Protein AF-A0A7X9DKE6-F1 (afdb_monomer_lite)

pLDDT: mean 84.88, std 15.15, range [42.12, 97.25]

Structure (mmCIF, N/CA/C/O backbone):
data_AF-A0A7X9DKE6-F1
#
_entry.id   AF-A0A7X9DKE6-F1
#
loop_
_atom_site.group_PDB
_atom_site.id
_atom_site.type_symbol
_atom_site.label_atom_id
_atom_site.label_alt_id
_atom_site.label_comp_id
_atom_site.label_asym_id
_atom_site.label_entity_id
_atom_site.label_seq_id
_atom_site.pdbx_PDB_ins_code
_atom_site.Cartn_x
_atom_site.Cartn_y
_atom_site.Cartn_z
_atom_site.occupancy
_atom_site.B_iso_or_equiv
_atom_site.auth_seq_id
_atom_site.auth_comp_id
_atom_site.auth_asym_id
_atom_site.auth_atom_id
_atom_site.pdbx_PDB_model_num
ATOM 1 N N . MET A 1 1 ? -9.213 -5.209 11.036 1.00 87.69 1 MET A N 1
ATOM 2 C CA . MET A 1 1 ? -8.517 -5.046 9.747 1.00 87.69 1 MET A CA 1
ATOM 3 C C . MET A 1 1 ? -7.906 -3.663 9.752 1.00 87.69 1 MET A C 1
ATOM 5 O O . MET A 1 1 ? -8.645 -2.712 10.001 1.00 87.69 1 MET A O 1
ATOM 9 N N . LYS A 1 2 ? -6.585 -3.565 9.587 1.00 91.06 2 LYS A N 1
ATOM 10 C CA . LYS A 1 2 ? -5.898 -2.272 9.534 1.00 91.06 2 LYS A CA 1
ATOM 11 C C . LYS A 1 2 ? -6.289 -1.529 8.260 1.00 91.06 2 LYS A C 1
ATOM 13 O O . LYS A 1 2 ? -6.579 -2.152 7.234 1.00 91.06 2 LYS A O 1
ATOM 18 N N . LYS A 1 3 ? -6.307 -0.200 8.339 1.00 95.31 3 LYS A N 1
ATOM 19 C CA . LYS A 1 3 ? -6.415 0.618 7.134 1.00 95.31 3 LYS A CA 1
ATOM 20 C C . LYS A 1 3 ? -5.074 0.623 6.420 1.00 95.31 3 LYS A C 1
ATOM 22 O O . LYS A 1 3 ? -4.050 0.701 7.096 1.00 95.31 3 LYS A O 1
ATOM 27 N N . TYR A 1 4 ? -5.085 0.552 5.098 1.00 95.38 4 TYR A N 1
ATOM 28 C CA . TYR A 1 4 ? -3.871 0.651 4.304 1.00 95.38 4 TYR A CA 1
ATOM 29 C C . TYR A 1 4 ? -4.106 1.415 3.011 1.00 95.38 4 TYR A C 1
ATOM 31 O O . TYR A 1 4 ? -5.218 1.449 2.485 1.00 95.38 4 TYR A O 1
AT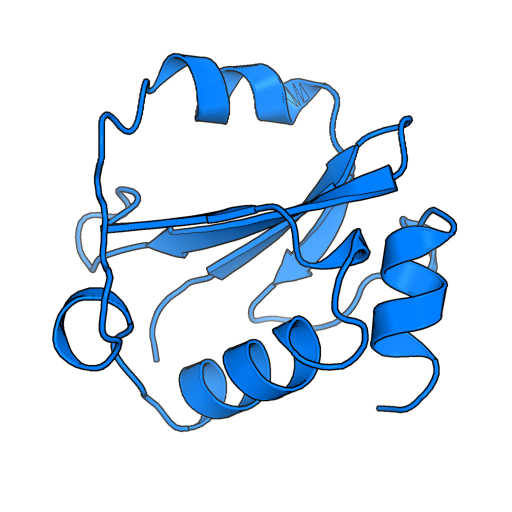OM 39 N N . GLU A 1 5 ? -3.024 1.975 2.497 1.00 95.69 5 GLU A N 1
ATOM 40 C C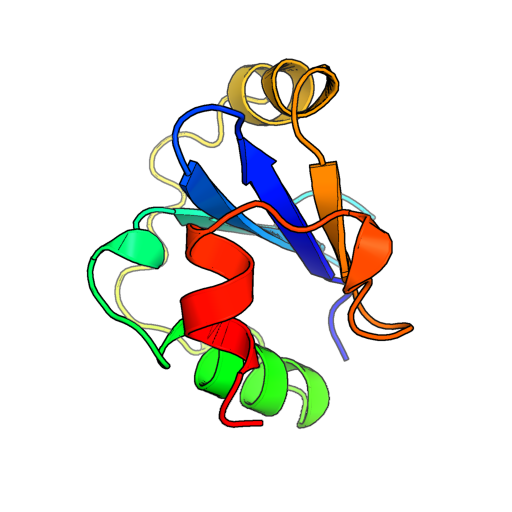A . GLU A 1 5 ? -2.957 2.631 1.202 1.00 95.69 5 GLU A CA 1
ATOM 41 C C . GLU A 1 5 ? -1.670 2.189 0.501 1.00 95.69 5 GLU A C 1
ATOM 43 O O . GLU A 1 5 ? -0.625 2.024 1.134 1.00 95.69 5 GLU A O 1
ATOM 48 N N . VAL A 1 6 ? -1.759 1.968 -0.807 1.00 95.56 6 VAL A N 1
ATOM 49 C CA . VAL A 1 6 ? -0.628 1.643 -1.673 1.00 95.56 6 VAL A CA 1
ATOM 50 C C . VAL A 1 6 ? -0.465 2.743 -2.699 1.00 95.56 6 VAL A C 1
ATOM 52 O O . VAL A 1 6 ? -1.390 3.038 -3.462 1.00 95.56 6 VAL A O 1
ATOM 55 N N . TYR A 1 7 ? 0.741 3.285 -2.760 1.00 94.81 7 TYR A N 1
ATOM 56 C CA . TYR A 1 7 ? 1.112 4.358 -3.661 1.00 94.81 7 TYR A CA 1
ATOM 57 C C . TYR A 1 7 ? 2.152 3.891 -4.674 1.00 94.81 7 TYR A C 1
ATOM 59 O O . TYR A 1 7 ? 3.056 3.124 -4.340 1.00 94.81 7 TYR A O 1
ATOM 67 N N . GLU A 1 8 ? 2.048 4.396 -5.901 1.00 94.31 8 GLU A N 1
ATOM 68 C CA . GLU A 1 8 ? 3.070 4.242 -6.936 1.00 94.31 8 GLU A CA 1
ATOM 69 C C . GLU A 1 8 ? 3.574 5.609 -7.410 1.00 94.31 8 GLU A C 1
ATOM 71 O O . GLU A 1 8 ? 2.785 6.487 -7.776 1.00 94.31 8 GLU A O 1
ATOM 76 N N . SER A 1 9 ? 4.895 5.791 -7.427 1.00 90.75 9 SER A N 1
ATOM 77 C CA . SER A 1 9 ? 5.518 6.998 -7.977 1.00 90.75 9 SER A CA 1
ATOM 78 C C . SER A 1 9 ? 5.676 6.913 -9.495 1.00 90.75 9 SER A C 1
ATOM 80 O O . SER A 1 9 ? 5.659 5.841 -10.098 1.00 90.75 9 SER A O 1
ATOM 82 N N . ASN A 1 10 ? 5.929 8.051 -10.145 1.00 87.75 10 ASN A N 1
ATOM 83 C CA . ASN A 1 10 ? 6.236 8.089 -11.581 1.00 87.75 10 ASN A CA 1
ATOM 84 C C . ASN A 1 10 ? 7.515 7.312 -11.974 1.00 87.75 10 ASN A C 1
ATOM 86 O O . ASN A 1 10 ? 7.703 7.008 -13.154 1.00 87.75 10 ASN A O 1
ATOM 90 N N . ALA A 1 11 ? 8.382 7.000 -11.007 1.00 87.44 11 ALA A N 1
ATOM 91 C CA . ALA A 1 11 ? 9.585 6.195 -11.183 1.00 87.44 11 ALA A CA 1
ATOM 92 C C . ALA A 1 11 ? 9.333 4.688 -10.976 1.00 87.44 11 ALA A C 1
ATOM 94 O O . ALA A 1 11 ? 10.257 3.898 -11.163 1.00 87.44 11 ALA A O 1
ATOM 95 N N . GLY A 1 12 ? 8.103 4.291 -10.624 1.00 88.94 12 GLY A N 1
ATOM 96 C CA . GLY A 1 12 ? 7.717 2.900 -10.376 1.00 88.94 12 GLY A CA 1
ATOM 97 C C . GLY A 1 12 ? 8.041 2.400 -8.968 1.00 88.94 12 GLY A C 1
ATOM 98 O O . GLY A 1 12 ? 8.071 1.193 -8.756 1.00 88.94 12 GLY A O 1
ATOM 99 N N . GLN A 1 13 ? 8.304 3.296 -8.012 1.00 90.56 13 GLN A N 1
ATOM 100 C CA . GLN A 1 1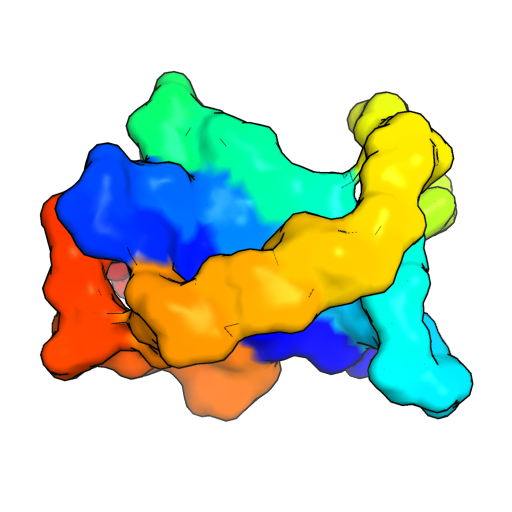3 ? 8.456 2.906 -6.609 1.00 90.56 13 GLN A CA 1
ATOM 101 C C . GLN A 1 13 ? 7.087 2.561 -6.033 1.00 90.56 13 GLN A C 1
ATOM 103 O O . GLN A 1 13 ? 6.157 3.358 -6.175 1.00 90.56 13 GLN A O 1
ATOM 108 N N . LEU A 1 14 ? 6.986 1.418 -5.356 1.00 92.69 14 LEU A N 1
ATOM 109 C CA . LEU A 1 14 ? 5.778 0.996 -4.654 1.00 92.69 14 LEU A CA 1
ATOM 110 C C . LEU A 1 14 ? 5.945 1.196 -3.149 1.00 92.69 14 LEU A C 1
ATOM 112 O O . LEU A 1 14 ? 6.937 0.749 -2.568 1.00 92.69 14 LEU A O 1
ATOM 116 N N . ILE A 1 15 ? 4.965 1.848 -2.524 1.00 91.88 15 ILE A N 1
ATOM 117 C CA . ILE A 1 15 ? 4.947 2.129 -1.085 1.00 91.88 15 ILE A CA 1
ATOM 118 C C . ILE A 1 15 ? 3.635 1.625 -0.487 1.00 91.88 15 ILE A C 1
ATOM 120 O O . ILE A 1 15 ? 2.562 2.002 -0.950 1.00 91.88 15 ILE A O 1
ATOM 124 N N . LEU A 1 16 ? 3.723 0.802 0.557 1.00 92.75 16 LEU A N 1
ATOM 125 C CA . LEU A 1 16 ? 2.607 0.419 1.419 1.00 92.75 16 LEU A CA 1
ATOM 126 C C . LEU A 1 16 ? 2.637 1.273 2.683 1.00 92.75 16 LEU A C 1
ATOM 128 O O . LEU A 1 16 ? 3.647 1.296 3.383 1.00 92.75 16 LEU A O 1
ATOM 132 N N . VAL A 1 17 ? 1.513 1.901 3.012 1.00 91.62 17 VAL A N 1
ATOM 133 C CA . VAL A 1 17 ? 1.290 2.598 4.281 1.00 91.62 17 VAL A CA 1
ATOM 134 C C . VAL A 1 17 ? 0.167 1.894 5.030 1.00 91.62 17 VAL A C 1
ATOM 136 O O . VAL A 1 17 ? -0.909 1.677 4.478 1.00 91.62 17 VAL A O 1
ATOM 139 N N . VAL A 1 18 ? 0.397 1.551 6.296 1.00 92.31 18 VAL A N 1
ATOM 140 C CA . VAL A 1 18 ? -0.600 0.930 7.177 1.00 92.31 18 VAL A CA 1
ATOM 141 C C . VAL A 1 18 ? -0.828 1.824 8.387 1.00 92.31 18 VAL A C 1
ATOM 143 O O . VAL A 1 18 ? 0.113 2.280 9.041 1.00 92.31 18 VAL A O 1
ATOM 146 N N . TYR A 1 19 ? -2.099 2.069 8.689 1.00 90.94 19 TYR A N 1
ATOM 147 C CA . TYR A 1 19 ? -2.525 3.029 9.697 1.00 90.94 19 TYR A CA 1
ATOM 148 C C . TYR A 1 19 ? -3.053 2.338 10.951 1.00 90.94 19 TYR A C 1
ATOM 150 O O . TYR A 1 19 ? -3.828 1.376 10.882 1.00 90.94 19 TYR A O 1
ATOM 158 N N . GLY A 1 20 ? -2.691 2.910 12.095 1.00 89.38 20 GLY A N 1
ATOM 159 C CA . GLY A 1 20 ? -3.243 2.572 13.397 1.00 89.38 20 GLY A CA 1
ATOM 160 C C . GLY A 1 20 ? -4.644 3.117 13.639 1.00 89.38 20 GLY A C 1
ATOM 161 O O . GLY A 1 20 ? -5.181 3.928 12.879 1.00 89.38 20 GLY A O 1
ATOM 162 N N . ASP A 1 21 ? -5.219 2.744 14.782 1.00 89.38 21 ASP A N 1
ATOM 163 C CA . ASP A 1 21 ? -6.567 3.167 15.198 1.00 89.38 21 ASP A CA 1
ATOM 164 C C . ASP A 1 21 ? -6.686 4.687 15.401 1.00 89.38 21 ASP A C 1
ATOM 166 O O . ASP A 1 21 ? -7.772 5.264 15.316 1.00 89.38 21 ASP A O 1
ATOM 170 N N . ASN A 1 22 ? -5.562 5.354 15.663 1.00 87.75 22 ASN A N 1
ATOM 171 C CA . ASN A 1 22 ? -5.475 6.808 15.800 1.00 87.75 22 ASN A CA 1
ATOM 172 C C . ASN A 1 22 ? -5.411 7.543 14.443 1.00 87.75 22 ASN A C 1
ATOM 174 O O . ASN A 1 22 ? -5.316 8.772 14.433 1.00 87.75 22 ASN A O 1
ATOM 178 N N . GLY A 1 23 ? -5.450 6.810 13.323 1.00 86.06 23 GLY A N 1
ATOM 179 C CA . GLY A 1 23 ? -5.356 7.341 11.964 1.00 86.06 23 GLY A CA 1
ATOM 180 C C . GLY A 1 23 ? -3.947 7.757 11.538 1.00 86.06 23 GLY A C 1
ATOM 181 O O . GLY A 1 23 ? -3.809 8.403 10.504 1.00 86.06 23 GLY A O 1
ATOM 182 N N . LYS A 1 24 ? -2.910 7.434 12.317 1.00 86.12 24 LYS A N 1
ATOM 183 C CA . LYS A 1 24 ? -1.509 7.702 11.974 1.00 86.12 24 LYS A CA 1
ATOM 184 C C . LYS A 1 24 ? -0.857 6.465 11.355 1.00 86.12 24 LYS A C 1
ATOM 186 O O . LYS A 1 24 ? -1.236 5.356 11.734 1.00 86.12 24 LYS A O 1
ATOM 191 N N . PRO A 1 25 ? 0.132 6.638 10.462 1.00 86.44 25 PRO A N 1
ATOM 192 C CA . PRO A 1 25 ? 0.958 5.528 10.003 1.00 86.44 25 PRO A CA 1
ATOM 193 C C . PRO A 1 25 ? 1.624 4.811 11.186 1.00 86.44 25 PRO A C 1
ATOM 195 O O . PRO A 1 25 ? 2.211 5.459 12.054 1.00 86.44 25 PRO A O 1
ATOM 198 N N . GLU A 1 26 ? 1.512 3.486 11.221 1.00 87.38 26 GLU A N 1
ATOM 199 C CA . GLU A 1 26 ? 2.216 2.595 12.160 1.00 87.38 26 GLU A CA 1
ATOM 200 C C . GLU A 1 26 ? 3.249 1.719 11.440 1.00 87.38 26 GLU A C 1
ATOM 202 O O . GLU A 1 26 ? 4.187 1.237 12.069 1.00 87.38 26 GLU A O 1
ATOM 207 N N . TYR A 1 27 ? 3.105 1.549 10.122 1.00 87.38 27 TYR A N 1
ATOM 208 C CA . TYR A 1 27 ? 4.033 0.807 9.277 1.00 87.38 27 TYR A CA 1
ATOM 209 C C . TYR A 1 27 ? 4.080 1.428 7.879 1.00 87.38 27 TYR A C 1
ATOM 211 O O . TYR A 1 27 ? 3.040 1.762 7.308 1.00 87.38 27 TYR A O 1
ATOM 219 N N . ILE A 1 28 ? 5.289 1.584 7.342 1.00 86.62 28 ILE A N 1
ATOM 220 C CA . ILE A 1 28 ? 5.538 2.002 5.962 1.00 86.62 28 ILE A CA 1
ATOM 221 C C . ILE A 1 28 ? 6.602 1.073 5.392 1.00 86.62 28 ILE A C 1
ATOM 223 O O . ILE A 1 28 ? 7.625 0.836 6.034 1.00 86.62 28 ILE A O 1
ATOM 227 N N . HIS A 1 29 ? 6.375 0.560 4.190 1.00 87.06 29 HIS A N 1
ATOM 228 C CA . HIS A 1 29 ? 7.368 -0.234 3.480 1.00 87.06 29 HIS A CA 1
ATOM 229 C C . HIS A 1 29 ? 7.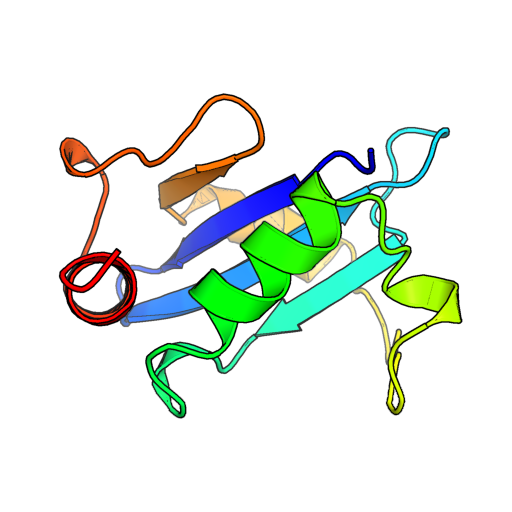431 0.160 2.015 1.00 87.06 29 HIS A C 1
ATOM 231 O O . HIS A 1 29 ? 6.412 0.456 1.397 1.00 87.06 29 HIS A O 1
ATOM 237 N N . SER A 1 30 ? 8.640 0.148 1.464 1.00 87.62 30 SER A N 1
ATOM 238 C CA . SER A 1 30 ? 8.901 0.402 0.052 1.00 87.62 30 SER A CA 1
ATOM 239 C C . SER A 1 30 ? 9.891 -0.619 -0.498 1.00 87.62 30 SER A C 1
ATOM 241 O O . SER A 1 30 ? 10.520 -1.352 0.268 1.00 87.62 30 SER A O 1
ATOM 243 N N . GLY A 1 31 ? 10.047 -0.662 -1.821 1.00 87.06 31 GLY A N 1
ATOM 244 C CA . GLY A 1 31 ? 10.939 -1.612 -2.488 1.00 87.06 31 GLY A CA 1
ATOM 245 C C . GLY A 1 31 ? 10.236 -2.876 -2.982 1.00 87.06 31 GLY A C 1
ATOM 246 O O . GLY A 1 31 ? 10.905 -3.807 -3.437 1.00 87.06 31 GLY A O 1
ATOM 247 N N . TYR A 1 32 ? 8.901 -2.909 -2.938 1.00 91.75 32 TYR A N 1
ATOM 248 C CA . TYR A 1 32 ? 8.103 -4.000 -3.499 1.00 91.75 32 TYR A CA 1
ATOM 249 C C . TYR A 1 32 ? 8.347 -4.192 -5.001 1.00 91.75 32 TYR A C 1
ATOM 251 O O . TYR A 1 32 ? 8.283 -5.315 -5.494 1.00 91.75 32 TYR A O 1
ATOM 259 N N . GLU A 1 33 ? 8.730 -3.138 -5.728 1.00 90.94 33 GLU A N 1
ATOM 260 C CA . GLU A 1 33 ? 9.069 -3.210 -7.152 1.00 90.94 33 GLU A CA 1
ATOM 261 C C . GLU A 1 33 ? 10.250 -4.151 -7.463 1.00 90.94 33 GLU A C 1
ATOM 263 O O . GLU A 1 33 ? 10.402 -4.610 -8.597 1.00 90.94 33 GLU A O 1
ATOM 268 N N . TYR A 1 34 ? 11.078 -4.478 -6.464 1.00 91.00 34 TYR A N 1
ATOM 269 C CA . TYR A 1 34 ? 12.190 -5.421 -6.601 1.00 91.00 34 TYR A CA 1
ATOM 270 C C . TYR A 1 34 ? 11.813 -6.868 -6.255 1.00 91.00 34 TYR A C 1
ATOM 272 O O . TYR A 1 34 ? 12.603 -7.777 -6.529 1.00 91.00 34 TYR A O 1
ATOM 280 N N . MET A 1 35 ? 10.632 -7.100 -5.674 1.00 91.44 35 MET A N 1
ATOM 281 C CA . MET A 1 35 ? 10.133 -8.428 -5.306 1.00 91.44 35 MET A CA 1
ATOM 282 C C . MET A 1 35 ? 8.645 -8.597 -5.669 1.00 91.44 35 MET A C 1
ATOM 284 O O . MET A 1 35 ? 7.796 -8.647 -4.776 1.00 91.44 35 MET A O 1
ATOM 288 N N . PRO A 1 36 ? 8.321 -8.731 -6.973 1.00 92.56 36 PRO A N 1
ATOM 289 C CA . PRO A 1 36 ? 6.942 -8.880 -7.426 1.00 92.56 36 PRO A CA 1
ATOM 290 C C . PRO A 1 36 ? 6.192 -10.026 -6.736 1.00 92.56 36 PRO A C 1
ATOM 292 O O . PRO A 1 36 ? 6.722 -11.131 -6.576 1.00 92.56 36 PRO A O 1
ATOM 295 N N . GLY A 1 37 ? 4.947 -9.761 -6.356 1.00 93.75 37 GLY A N 1
ATOM 296 C CA . GLY A 1 37 ? 4.033 -10.667 -5.668 1.00 93.75 37 GLY A CA 1
ATOM 297 C C . GLY A 1 37 ? 4.099 -10.586 -4.141 1.00 93.75 37 GLY A C 1
ATOM 298 O O . GLY A 1 37 ? 3.214 -11.135 -3.480 1.00 93.75 37 GLY A O 1
ATOM 299 N N . GLN A 1 38 ? 5.119 -9.939 -3.562 1.00 93.81 38 GLN A N 1
ATOM 300 C CA . GLN A 1 38 ? 5.208 -9.759 -2.110 1.00 93.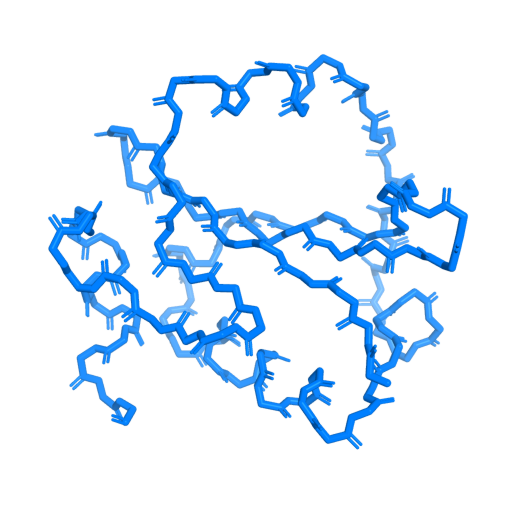81 38 GLN A CA 1
ATOM 301 C C . GLN A 1 38 ? 4.123 -8.798 -1.606 1.00 93.81 38 GLN A C 1
ATOM 303 O O . GLN A 1 38 ? 3.451 -9.115 -0.628 1.00 93.81 38 GLN A O 1
ATOM 308 N N . LEU A 1 39 ? 3.889 -7.671 -2.291 1.00 94.94 39 LEU A N 1
ATOM 309 C CA . LEU A 1 39 ? 2.878 -6.697 -1.867 1.00 94.94 39 LEU A CA 1
ATOM 310 C C . LEU A 1 39 ? 1.479 -7.320 -1.869 1.00 94.94 39 LEU A C 1
ATOM 312 O O . LEU A 1 39 ? 0.726 -7.167 -0.914 1.00 94.94 39 LEU A O 1
ATOM 316 N N . SER A 1 40 ? 1.136 -8.087 -2.898 1.00 95.56 40 SER A N 1
ATOM 317 C CA . SER A 1 40 ? -0.156 -8.769 -3.000 1.00 95.56 40 SER A CA 1
ATOM 318 C C . SER A 1 40 ? -0.367 -9.796 -1.880 1.00 95.56 40 SER A C 1
ATOM 320 O O . SER A 1 40 ? -1.478 -9.937 -1.363 1.00 95.56 40 SER A O 1
ATOM 322 N N . GLN A 1 41 ? 0.694 -10.496 -1.461 1.00 94.44 41 GLN A N 1
ATOM 323 C CA . GLN A 1 41 ? 0.653 -11.405 -0.309 1.00 94.44 41 GLN A CA 1
ATOM 324 C C . GLN A 1 41 ? 0.446 -10.640 1.002 1.00 94.44 41 GLN A C 1
ATOM 326 O O . GLN A 1 41 ? -0.412 -11.016 1.803 1.00 94.44 41 GLN A O 1
ATOM 331 N N . ASP A 1 42 ? 1.170 -9.542 1.180 1.00 94.56 42 ASP A N 1
ATOM 332 C CA . ASP A 1 42 ? 1.084 -8.654 2.337 1.00 94.56 42 ASP A CA 1
ATOM 333 C C . ASP A 1 42 ? -0.322 -8.044 2.479 1.00 94.56 42 ASP A C 1
ATOM 335 O O . ASP A 1 42 ? -0.922 -8.093 3.557 1.00 94.56 42 ASP A O 1
ATOM 339 N N . LEU A 1 43 ? -0.917 -7.560 1.381 1.00 95.38 43 LEU A N 1
ATOM 340 C CA . LEU A 1 43 ? -2.291 -7.045 1.365 1.00 95.38 43 LEU A CA 1
ATOM 341 C C . LEU A 1 43 ? -3.317 -8.118 1.743 1.00 95.38 43 LEU A C 1
ATOM 343 O O . LEU A 1 43 ? -4.276 -7.836 2.465 1.00 95.38 43 LEU A O 1
ATOM 347 N N . LYS A 1 44 ? -3.118 -9.362 1.302 1.00 94.38 44 LYS A N 1
ATOM 348 C CA . LYS A 1 44 ? -3.989 -10.475 1.690 1.00 94.38 44 LYS A CA 1
ATOM 349 C C . LYS A 1 44 ? -3.906 -10.758 3.192 1.00 94.38 44 LYS A C 1
ATOM 351 O O . LYS A 1 44 ? -4.941 -10.928 3.832 1.00 94.38 44 LYS A O 1
ATOM 356 N N . LEU A 1 45 ? -2.705 -10.760 3.771 1.00 94.50 45 LEU A N 1
ATOM 357 C CA . LEU A 1 45 ? -2.519 -10.929 5.217 1.00 94.50 45 LEU A CA 1
ATOM 358 C C . L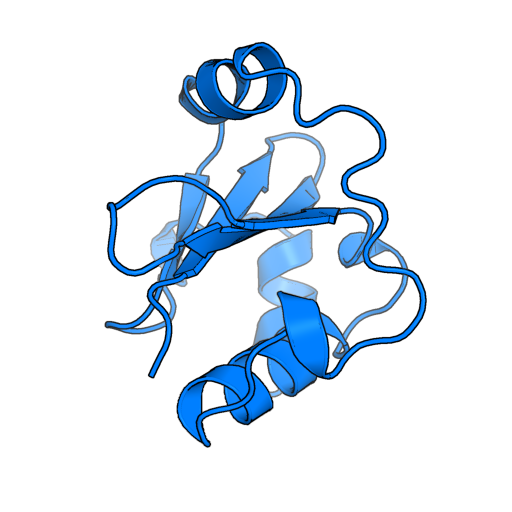EU A 1 45 ? -3.185 -9.793 6.006 1.00 94.50 45 LEU A C 1
ATOM 360 O O . LEU A 1 45 ? -3.855 -10.045 7.009 1.00 94.50 45 LEU A O 1
ATOM 364 N N . LEU A 1 46 ? -3.079 -8.551 5.525 1.00 94.69 46 LEU A N 1
ATOM 365 C CA . LEU A 1 46 ? -3.782 -7.403 6.103 1.00 94.69 46 LEU A CA 1
ATOM 366 C C . LEU A 1 46 ? -5.303 -7.590 6.089 1.00 94.69 46 LEU A C 1
ATOM 368 O O . LEU A 1 46 ? -5.964 -7.335 7.101 1.00 94.69 46 LEU A O 1
ATOM 372 N N . GLN A 1 47 ? -5.862 -8.076 4.977 1.00 92.44 47 GLN A N 1
ATOM 373 C CA . GLN A 1 47 ? -7.289 -8.396 4.858 1.00 92.44 47 GLN A CA 1
ATOM 374 C C . GLN A 1 47 ? -7.719 -9.528 5.805 1.00 92.44 47 GLN A C 1
ATOM 376 O O . GLN A 1 47 ? -8.831 -9.504 6.336 1.00 92.44 47 GLN A O 1
ATOM 381 N N . GLU A 1 48 ? -6.830 -10.485 6.075 1.00 94.00 48 GLU A N 1
ATOM 382 C CA . GLU A 1 48 ? -7.026 -11.568 7.049 1.00 94.00 48 GLU A CA 1
ATOM 383 C C . GLU A 1 48 ? -6.851 -11.111 8.512 1.00 94.00 48 GLU A C 1
ATOM 385 O O . GLU A 1 48 ? -7.223 -11.837 9.436 1.00 94.00 48 GLU A O 1
ATOM 390 N N . GLY A 1 49 ? -6.388 -9.877 8.733 1.00 93.44 49 GLY A N 1
ATOM 391 C CA . GLY A 1 49 ? -6.317 -9.238 10.044 1.00 93.44 49 GLY A CA 1
ATOM 392 C C . GLY A 1 49 ? -4.928 -9.188 10.672 1.00 93.44 49 GLY A C 1
ATOM 393 O O . GLY A 1 49 ? -4.861 -8.914 11.869 1.00 93.44 49 GLY A O 1
ATOM 394 N N . ALA A 1 50 ? -3.865 -9.423 9.899 1.00 92.25 50 ALA A N 1
ATOM 395 C CA . ALA A 1 50 ? -2.494 -9.212 10.354 1.00 92.25 50 ALA A CA 1
ATOM 396 C C . ALA A 1 50 ? -2.272 -7.759 10.806 1.00 92.25 50 ALA A C 1
ATOM 398 O O . ALA A 1 50 ? -2.849 -6.817 10.247 1.00 92.25 50 ALA A O 1
ATOM 399 N N . ASP A 1 51 ? -1.420 -7.592 11.811 1.00 90.94 51 ASP A N 1
ATOM 400 C CA . ASP A 1 51 ? -0.912 -6.307 12.267 1.00 90.94 51 ASP A CA 1
ATOM 401 C C . ASP A 1 51 ? 0.592 -6.267 11.985 1.00 90.94 51 ASP A C 1
ATOM 403 O O . ASP A 1 51 ? 1.366 -6.778 12.795 1.00 90.94 51 ASP A O 1
ATOM 407 N N . PRO A 1 52 ? 1.028 -5.686 10.847 1.00 88.44 52 PRO A N 1
ATOM 408 C CA . PRO A 1 52 ? 2.433 -5.667 10.473 1.00 88.44 52 PRO A CA 1
ATOM 409 C C . PRO A 1 52 ? 3.318 -5.185 11.605 1.00 88.44 52 PRO A C 1
ATOM 411 O O . PRO A 1 52 ? 4.313 -5.847 11.851 1.00 88.44 52 PRO A O 1
ATOM 414 N N . ALA A 1 53 ? 2.900 -4.146 12.348 1.00 82.31 53 ALA A N 1
ATOM 415 C CA . ALA A 1 53 ? 3.645 -3.530 13.448 1.00 82.31 53 ALA A CA 1
ATOM 416 C C . ALA A 1 53 ? 3.982 -4.496 14.605 1.00 82.31 53 ALA A C 1
ATOM 418 O O . ALA A 1 53 ? 4.970 -4.282 15.311 1.00 82.31 53 ALA A O 1
ATOM 419 N N . GLU A 1 54 ? 3.221 -5.580 14.762 1.00 84.19 54 GLU A N 1
ATOM 420 C CA . GLU A 1 54 ? 3.454 -6.628 15.763 1.00 84.19 54 GLU A CA 1
ATOM 421 C C . GLU A 1 54 ? 3.957 -7.942 15.134 1.00 84.19 54 GLU A C 1
ATOM 423 O O . GLU A 1 54 ? 4.756 -8.654 15.744 1.00 84.19 54 GLU A O 1
ATOM 428 N N . ASP A 1 55 ? 3.507 -8.264 13.917 1.00 83.50 55 ASP A N 1
ATOM 429 C CA . ASP A 1 55 ? 3.640 -9.595 13.320 1.00 83.50 55 ASP A CA 1
ATOM 430 C C . ASP A 1 55 ? 4.865 -9.756 12.400 1.00 83.50 55 ASP A C 1
ATOM 432 O O . ASP A 1 55 ? 5.300 -10.888 12.164 1.00 83.50 55 ASP A O 1
ATOM 436 N N . TRP A 1 56 ? 5.404 -8.675 11.821 1.00 85.56 56 TRP A N 1
ATOM 437 C CA . TRP A 1 56 ? 6.426 -8.755 10.764 1.00 85.56 56 TRP A CA 1
ATOM 438 C C . TRP A 1 56 ? 7.835 -8.404 11.274 1.00 85.56 56 TRP A C 1
ATOM 440 O O . TRP A 1 56 ? 8.079 -7.359 11.878 1.00 85.56 56 TRP A O 1
ATOM 450 N N . GLU A 1 57 ? 8.807 -9.292 11.031 1.00 69.50 57 GLU A N 1
ATOM 451 C CA . GLU A 1 57 ? 10.206 -9.058 11.417 1.00 69.50 57 GLU A CA 1
ATOM 452 C C . GLU A 1 57 ? 10.854 -7.975 10.532 1.00 69.50 57 GLU A C 1
ATOM 454 O O . GLU A 1 57 ? 10.718 -7.997 9.311 1.00 69.50 57 GLU A O 1
ATOM 459 N N . ASN A 1 58 ? 11.620 -7.061 11.145 1.00 60.03 58 ASN A N 1
ATOM 460 C CA . ASN A 1 58 ? 12.117 -5.803 10.556 1.00 60.03 58 ASN A CA 1
ATOM 461 C C . ASN A 1 58 ? 11.049 -4.721 10.336 1.00 60.03 58 ASN A C 1
ATOM 463 O O . ASN A 1 58 ? 11.142 -3.969 9.366 1.00 60.03 58 ASN A O 1
ATOM 467 N N . ASN A 1 59 ? 10.109 -4.566 11.276 1.00 55.00 59 ASN A N 1
ATOM 468 C CA . ASN A 1 59 ? 9.361 -3.316 11.466 1.00 55.00 59 ASN A CA 1
ATOM 469 C C . ASN A 1 59 ? 10.295 -2.166 11.843 1.00 55.00 59 ASN A C 1
ATOM 471 O O . ASN A 1 59 ? 10.258 -1.625 12.950 1.00 55.00 59 ASN A O 1
ATOM 475 N N . MET A 1 60 ? 11.182 -1.800 10.930 1.00 51.91 60 MET A N 1
ATOM 476 C CA . MET A 1 60 ? 11.871 -0.542 11.010 1.00 51.91 60 MET A CA 1
ATOM 477 C C . MET A 1 60 ? 10.854 0.515 10.606 1.00 51.91 60 MET A C 1
ATOM 479 O O . MET A 1 60 ? 10.760 0.926 9.457 1.00 51.91 60 MET A O 1
ATOM 483 N N . VAL A 1 61 ? 10.153 1.014 11.624 1.00 51.50 61 VAL A N 1
ATOM 484 C CA . VAL A 1 61 ? 9.993 2.459 11.792 1.00 51.50 61 VAL A CA 1
ATOM 485 C C . VAL A 1 61 ? 11.406 3.045 12.004 1.00 51.50 61 VAL A C 1
ATOM 487 O O . VAL A 1 61 ? 11.700 3.609 13.056 1.00 51.50 61 VAL A O 1
ATOM 490 N N . ASP A 1 62 ? 12.326 2.848 11.054 1.00 42.12 62 ASP A N 1
ATOM 491 C CA . ASP A 1 62 ? 13.520 3.679 10.973 1.00 42.12 62 ASP A CA 1
ATOM 492 C C . ASP A 1 62 ? 13.015 4.956 10.329 1.00 42.12 62 ASP A C 1
ATOM 494 O O . ASP A 1 62 ? 12.817 5.017 9.124 1.00 42.12 62 ASP A O 1
ATOM 498 N N . GLU A 1 63 ? 12.694 5.916 11.196 1.00 42.94 63 GLU A N 1
ATOM 499 C CA . GLU A 1 63 ? 12.359 7.284 10.825 1.00 42.94 63 GLU A CA 1
ATOM 500 C C . GLU A 1 63 ? 11.266 7.353 9.751 1.00 42.94 63 GLU A C 1
ATOM 502 O O . GLU A 1 63 ? 11.532 7.689 8.606 1.00 42.94 63 GLU A O 1
ATOM 507 N N . VAL A 1 64 ? 10.003 7.105 10.130 1.00 49.06 64 VAL A N 1
ATOM 508 C CA . VAL A 1 64 ? 8.891 7.694 9.367 1.00 49.06 64 VAL A CA 1
ATOM 509 C C . VAL A 1 64 ? 9.092 9.202 9.438 1.00 49.06 64 VAL A C 1
ATOM 511 O O . VAL A 1 64 ? 8.692 9.849 10.414 1.00 49.06 64 VAL A O 1
ATOM 514 N N . ASN A 1 65 ? 9.767 9.767 8.444 1.00 50.84 65 ASN A N 1
ATOM 515 C CA . ASN A 1 65 ? 9.730 11.190 8.240 1.00 50.84 65 ASN A CA 1
ATOM 516 C C . ASN A 1 65 ? 8.324 11.455 7.731 1.00 50.84 65 ASN A C 1
ATOM 518 O O . ASN A 1 65 ? 7.888 10.906 6.728 1.00 50.84 65 ASN A O 1
ATOM 522 N N . VAL A 1 66 ? 7.569 12.270 8.459 1.00 49.94 66 VAL A N 1
ATOM 523 C CA . VAL A 1 66 ? 6.252 12.720 7.989 1.00 49.94 66 VAL A CA 1
ATOM 524 C C . VAL A 1 66 ? 6.384 13.386 6.609 1.00 49.94 66 VAL A C 1
ATOM 526 O O . VAL A 1 66 ? 5.446 13.333 5.826 1.00 49.94 66 VAL A O 1
ATOM 529 N N . GLU A 1 67 ? 7.576 13.903 6.289 1.00 51.88 67 GLU A N 1
ATOM 530 C CA . GLU A 1 67 ? 7.970 14.368 4.956 1.00 51.88 67 GLU A CA 1
ATOM 531 C C . GLU A 1 67 ? 7.851 13.274 3.871 1.00 51.88 67 GLU A C 1
ATOM 533 O O . GLU A 1 67 ? 7.355 13.580 2.797 1.00 51.88 67 GLU A O 1
ATOM 538 N N . ASP A 1 68 ? 8.152 11.996 4.149 1.00 54.38 68 ASP A N 1
ATOM 539 C CA . ASP A 1 68 ? 7.977 10.896 3.177 1.00 54.38 68 ASP A CA 1
ATOM 540 C C . ASP A 1 68 ? 6.491 10.619 2.869 1.00 54.38 68 ASP A C 1
ATOM 542 O O . ASP A 1 68 ? 6.152 10.067 1.824 1.00 54.38 68 ASP A O 1
ATOM 546 N N . VAL A 1 69 ? 5.590 10.993 3.789 1.00 58.12 69 VAL A N 1
ATOM 547 C CA . VAL A 1 69 ? 4.132 10.922 3.597 1.00 58.12 69 VAL A CA 1
ATOM 548 C C . VAL A 1 69 ? 3.615 12.172 2.874 1.00 58.12 69 VAL A C 1
ATOM 550 O O . VAL A 1 69 ? 2.683 12.067 2.082 1.00 58.12 69 VAL A O 1
ATOM 553 N N . GLU A 1 70 ? 4.207 13.347 3.115 1.00 56.88 70 GLU A N 1
ATOM 554 C CA . GLU A 1 70 ? 3.922 14.572 2.347 1.00 56.88 70 GLU A CA 1
ATOM 555 C C . GLU A 1 70 ? 4.409 14.447 0.888 1.00 56.88 70 GLU A C 1
ATOM 557 O O . GLU A 1 70 ? 3.723 14.905 -0.025 1.00 56.88 70 GLU A O 1
ATOM 562 N N . ASP A 1 71 ? 5.504 13.722 0.643 1.00 61.41 71 ASP A N 1
ATOM 563 C CA . ASP A 1 71 ? 6.005 13.387 -0.699 1.00 61.41 71 ASP A CA 1
ATOM 564 C C . ASP A 1 71 ? 5.076 12.428 -1.483 1.00 61.41 71 ASP A C 1
ATOM 566 O O . ASP A 1 71 ? 5.230 12.263 -2.697 1.00 61.41 71 ASP A O 1
ATOM 570 N N . LEU A 1 72 ? 4.055 11.839 -0.839 1.00 65.50 72 LEU A N 1
ATOM 571 C CA . LEU A 1 72 ? 3.024 11.049 -1.529 1.00 65.50 72 LEU A CA 1
ATOM 572 C C . LEU A 1 72 ? 2.069 11.912 -2.367 1.00 65.50 72 LEU A C 1
ATOM 574 O O . LEU A 1 72 ? 1.328 11.353 -3.176 1.00 65.50 72 LEU A O 1
ATOM 578 N N . GLU A 1 73 ? 2.062 13.245 -2.218 1.00 69.31 73 GLU A N 1
ATOM 579 C CA . GLU A 1 73 ? 1.199 14.135 -3.018 1.00 69.31 73 GLU A CA 1
ATOM 580 C C . GLU A 1 73 ? 1.426 13.978 -4.536 1.00 69.31 73 GLU A C 1
ATOM 582 O O . GLU A 1 73 ? 0.489 14.161 -5.318 1.00 69.31 73 GLU A O 1
ATOM 587 N N . ASP A 1 74 ? 2.634 13.577 -4.949 1.00 78.69 74 ASP A N 1
ATOM 588 C CA . ASP A 1 74 ? 3.004 13.325 -6.349 1.00 78.69 74 ASP A CA 1
ATOM 589 C C . ASP A 1 74 ? 2.876 11.841 -6.770 1.00 78.69 74 ASP A C 1
ATOM 591 O O . ASP A 1 74 ? 3.239 11.468 -7.894 1.00 78.69 74 ASP A O 1
ATOM 595 N N . MET A 1 75 ? 2.356 10.975 -5.894 1.00 89.75 75 MET A N 1
ATOM 596 C CA . MET A 1 75 ? 2.168 9.545 -6.147 1.00 89.75 75 MET A CA 1
ATOM 597 C C . MET A 1 75 ? 0.701 9.192 -6.421 1.00 89.75 75 MET A C 1
ATOM 599 O O . MET A 1 75 ? -0.238 9.846 -5.973 1.00 89.75 75 MET A O 1
ATOM 603 N N . ASN A 1 76 ? 0.483 8.108 -7.165 1.00 94.25 76 ASN A N 1
ATOM 604 C CA . ASN A 1 76 ? -0.857 7.605 -7.446 1.00 94.25 76 ASN A CA 1
ATOM 605 C C . ASN A 1 76 ? -1.268 6.573 -6.395 1.00 94.25 76 ASN A C 1
ATOM 607 O O . ASN A 1 76 ? -0.571 5.580 -6.212 1.00 94.25 76 ASN A O 1
ATOM 611 N N . LEU A 1 77 ? -2.430 6.759 -5.763 1.00 95.38 77 LEU A N 1
ATOM 612 C CA . LEU A 1 77 ? -3.070 5.719 -4.953 1.00 95.38 77 LEU A CA 1
ATOM 613 C C . LEU A 1 77 ? -3.566 4.592 -5.872 1.00 95.38 77 LEU A C 1
ATOM 615 O O . LEU A 1 77 ? -4.540 4.785 -6.606 1.00 95.38 77 LEU A O 1
ATOM 619 N N . VAL A 1 78 ? -2.912 3.433 -5.832 1.00 96.62 78 VAL A N 1
ATOM 620 C CA . VAL A 1 78 ? -3.188 2.286 -6.717 1.00 96.62 78 VAL A CA 1
ATOM 621 C C . VAL A 1 78 ? -3.934 1.147 -6.028 1.00 96.62 78 VAL A C 1
ATOM 623 O O . VAL A 1 78 ? -4.561 0.348 -6.718 1.00 96.62 78 VAL A O 1
ATOM 626 N N . ALA A 1 79 ? -3.930 1.080 -4.696 1.00 97.25 79 ALA A N 1
ATOM 627 C CA . ALA A 1 79 ? -4.786 0.169 -3.942 1.00 97.25 79 ALA A CA 1
ATOM 628 C C . ALA A 1 79 ? -5.045 0.678 -2.519 1.00 97.25 79 ALA A C 1
ATOM 630 O O . ALA A 1 79 ? -4.232 1.400 -1.949 1.00 97.25 79 ALA A O 1
ATOM 631 N N . ASP A 1 80 ? -6.161 0.266 -1.936 1.00 97.12 80 ASP A N 1
ATOM 632 C CA . ASP A 1 80 ? -6.507 0.469 -0.529 1.00 97.12 80 ASP A CA 1
ATOM 633 C C . ASP A 1 80 ? -7.460 -0.649 -0.064 1.00 97.12 80 ASP A C 1
ATOM 635 O O . ASP A 1 80 ? -7.588 -1.700 -0.707 1.00 97.12 80 ASP A O 1
ATOM 639 N N . ASN A 1 81 ? -8.120 -0.450 1.077 1.00 96.38 81 ASN A N 1
ATOM 640 C CA . ASN A 1 81 ? -9.094 -1.399 1.610 1.00 96.38 81 ASN A CA 1
ATOM 641 C C . ASN A 1 81 ? -10.339 -1.614 0.726 1.00 96.38 81 ASN A C 1
ATOM 643 O O . ASN A 1 81 ? -11.008 -2.633 0.906 1.00 96.38 81 ASN A O 1
ATOM 647 N N . ASP A 1 82 ? -10.674 -0.689 -0.177 1.00 95.88 82 ASP A N 1
ATOM 648 C CA . ASP A 1 82 ? -11.837 -0.773 -1.068 1.00 95.88 82 ASP A CA 1
ATOM 649 C C . ASP A 1 82 ? -11.508 -1.512 -2.375 1.00 95.88 82 ASP A C 1
ATOM 651 O O . ASP A 1 82 ? -12.411 -2.038 -3.037 1.00 95.88 82 ASP A O 1
ATOM 655 N N . GLY A 1 83 ? -10.226 -1.620 -2.727 1.00 94.69 83 GLY A N 1
ATOM 656 C CA . GLY A 1 83 ? -9.759 -2.478 -3.807 1.00 94.69 83 GLY A CA 1
ATOM 657 C C . GLY A 1 83 ? -8.525 -1.953 -4.525 1.00 94.69 83 GLY A C 1
ATOM 658 O O . GLY A 1 83 ? -7.724 -1.199 -3.983 1.00 94.69 83 GLY A O 1
ATOM 659 N N . VAL A 1 84 ? -8.375 -2.402 -5.770 1.00 96.00 84 VAL A N 1
ATOM 660 C CA . VAL A 1 84 ? -7.234 -2.116 -6.642 1.00 96.00 84 VAL A CA 1
ATOM 661 C C . VAL A 1 84 ? -7.684 -1.206 -7.794 1.00 96.00 84 VAL A C 1
ATOM 663 O O . VAL A 1 84 ? -8.638 -1.521 -8.508 1.00 96.00 84 VAL A O 1
ATOM 666 N N . TYR A 1 85 ? -6.986 -0.087 -7.994 1.00 96.38 85 TYR A N 1
ATOM 667 C CA . TYR A 1 85 ? -7.297 0.973 -8.960 1.00 96.38 85 TYR A CA 1
ATOM 668 C C . TYR A 1 85 ? -6.442 0.847 -10.225 1.00 96.38 85 TYR A C 1
ATOM 670 O O . TYR A 1 85 ? -5.498 1.607 -10.449 1.00 96.38 85 TYR A O 1
ATOM 678 N N . THR A 1 86 ? -6.763 -0.135 -11.068 1.00 94.44 86 THR A N 1
ATOM 679 C CA . THR A 1 86 ? -5.981 -0.462 -12.280 1.00 94.44 86 THR A CA 1
ATOM 680 C C . THR A 1 86 ? -5.758 0.720 -13.232 1.00 94.44 86 THR A C 1
ATOM 682 O O . THR A 1 86 ? -4.732 0.801 -13.901 1.00 94.44 86 THR A O 1
ATOM 685 N N . GLU A 1 87 ? -6.688 1.672 -13.279 1.00 95.06 87 GLU A N 1
ATOM 686 C CA . GLU A 1 87 ? -6.620 2.868 -14.119 1.00 95.06 87 GLU A CA 1
ATOM 687 C C . GLU A 1 87 ? -5.604 3.913 -13.639 1.00 95.06 87 GLU A C 1
ATOM 689 O O . GLU A 1 87 ? -5.288 4.839 -14.386 1.00 95.06 87 GLU A O 1
ATOM 694 N N . LYS A 1 88 ? -5.108 3.774 -12.405 1.00 94.56 88 LYS A N 1
ATOM 695 C CA . LYS A 1 88 ? -4.123 4.669 -11.782 1.00 94.56 88 LYS A CA 1
ATOM 696 C C . LYS A 1 88 ? -2.709 4.084 -11.760 1.00 94.56 88 LYS A C 1
ATOM 698 O O . LYS A 1 88 ? -1.788 4.760 -11.314 1.00 94.56 88 LYS A O 1
ATOM 703 N N . MET A 1 89 ? -2.545 2.849 -12.229 1.00 94.88 89 MET A N 1
ATOM 704 C CA . MET A 1 89 ? -1.276 2.131 -12.186 1.00 94.88 89 MET A CA 1
ATOM 705 C C . MET A 1 89 ? -0.306 2.575 -13.278 1.00 94.88 89 MET A C 1
ATOM 707 O O . MET A 1 89 ? -0.661 2.703 -14.453 1.00 94.88 89 MET A O 1
ATOM 711 N N . GLY A 1 90 ? 0.948 2.726 -12.880 1.00 94.19 90 GLY A N 1
ATOM 712 C CA . GLY A 1 90 ? 2.121 2.566 -13.718 1.00 94.19 90 GLY A CA 1
ATOM 713 C C . GLY A 1 90 ? 2.524 1.095 -13.865 1.00 94.19 90 GLY A C 1
ATOM 714 O O . GLY A 1 90 ? 1.760 0.166 -13.604 1.00 94.19 90 GLY A O 1
ATOM 715 N N . ILE A 1 91 ? 3.742 0.880 -14.361 1.00 94.69 91 ILE A N 1
ATOM 716 C CA . ILE A 1 91 ? 4.219 -0.454 -14.752 1.00 94.69 91 ILE A CA 1
ATOM 717 C C . ILE A 1 91 ? 4.489 -1.338 -13.529 1.00 94.69 91 ILE A C 1
ATOM 719 O O . ILE A 1 91 ? 4.259 -2.543 -13.602 1.00 94.69 91 ILE A O 1
ATOM 723 N N . ALA A 1 92 ? 4.978 -0.777 -12.419 1.00 95.19 92 ALA A N 1
ATOM 724 C CA . ALA A 1 92 ? 5.349 -1.586 -11.262 1.00 95.19 92 ALA A CA 1
ATOM 725 C C . ALA A 1 92 ? 4.103 -2.159 -10.582 1.00 95.19 92 ALA A C 1
ATOM 727 O O . ALA A 1 92 ? 4.054 -3.359 -10.319 1.00 95.19 92 ALA A O 1
ATOM 728 N N . ALA A 1 93 ? 3.065 -1.338 -10.389 1.00 95.88 93 ALA A N 1
ATOM 729 C CA . ALA A 1 93 ? 1.795 -1.823 -9.853 1.00 95.88 93 ALA A CA 1
ATOM 730 C C . ALA A 1 93 ? 1.108 -2.803 -10.817 1.00 95.88 93 ALA A C 1
ATOM 732 O O . ALA A 1 93 ? 0.555 -3.801 -10.369 1.00 95.88 93 ALA A O 1
ATOM 733 N N . GLN A 1 94 ? 1.183 -2.580 -12.135 1.00 95.88 94 GLN A N 1
ATOM 734 C CA . GLN A 1 94 ? 0.665 -3.554 -13.104 1.00 95.88 94 GLN A CA 1
ATOM 735 C C . GLN A 1 94 ? 1.330 -4.923 -12.943 1.00 95.88 94 GLN A C 1
ATOM 737 O O . GLN A 1 94 ? 0.626 -5.914 -12.809 1.00 95.88 94 GLN A O 1
ATOM 742 N N . ILE A 1 95 ? 2.664 -4.977 -12.887 1.00 95.50 95 ILE A N 1
ATOM 743 C CA . ILE A 1 95 ? 3.406 -6.232 -12.687 1.00 95.50 95 ILE A CA 1
ATOM 744 C C . ILE A 1 95 ? 3.019 -6.906 -11.366 1.00 95.50 95 ILE A C 1
ATOM 746 O O . ILE A 1 95 ? 2.892 -8.126 -11.317 1.00 95.50 95 ILE A O 1
ATOM 750 N N . GLU A 1 96 ? 2.834 -6.123 -10.304 1.00 96.00 96 GLU A N 1
ATOM 751 C CA . GLU A 1 96 ? 2.450 -6.638 -8.991 1.00 96.00 96 GLU A CA 1
ATOM 752 C C . GLU A 1 96 ? 1.040 -7.247 -8.985 1.00 96.00 96 GLU A C 1
ATOM 754 O O . GLU A 1 96 ? 0.835 -8.309 -8.400 1.00 96.00 96 GLU A O 1
ATOM 759 N N . PHE A 1 97 ? 0.077 -6.597 -9.646 1.00 94.00 97 PHE A N 1
ATOM 760 C CA . PHE A 1 97 ? -1.344 -6.948 -9.569 1.00 94.00 97 PHE A CA 1
ATOM 761 C C . PHE A 1 97 ? -1.888 -7.723 -10.785 1.00 94.00 97 PHE A C 1
ATOM 763 O O . PHE A 1 97 ? -3.042 -8.148 -10.758 1.00 94.00 97 PHE A O 1
ATOM 770 N N . GLU A 1 98 ? -1.099 -7.948 -11.842 1.00 83.31 98 GLU A N 1
ATOM 771 C CA . GLU A 1 98 ? -1.511 -8.716 -13.036 1.00 83.31 98 GLU A CA 1
ATOM 772 C C . GLU A 1 98 ? -1.797 -10.206 -12.749 1.00 83.31 98 GLU A C 1
ATOM 774 O O . GLU A 1 98 ? -2.467 -10.860 -13.551 1.00 83.31 98 GLU A O 1
ATOM 779 N N . GLU A 1 99 ? -1.335 -10.745 -11.613 1.00 56.53 99 GLU A N 1
ATOM 780 C CA . GLU A 1 99 ? -1.456 -12.169 -11.244 1.00 56.53 99 GLU A CA 1
ATOM 781 C C . GLU A 1 99 ? -2.443 -12.458 -10.085 1.00 56.53 99 GLU A C 1
ATOM 783 O O . GLU A 1 99 ? -2.483 -13.591 -9.594 1.00 56.53 99 GLU A O 1
ATOM 788 N N . VAL A 1 100 ? -3.242 -11.476 -9.635 1.00 52.62 100 VAL A N 1
ATOM 789 C CA . VAL A 1 100 ? -4.141 -11.605 -8.459 1.00 52.62 100 VAL A CA 1
ATOM 790 C C . VAL A 1 100 ? -5.583 -11.959 -8.827 1.00 52.62 100 VAL A C 1
ATOM 792 O O . VAL A 1 100 ? -6.162 -11.316 -9.732 1.00 52.62 100 VAL A O 1
#

Organism: NCBI:txid2053526

Sequence (100 aa):
MKKYEVYESNAGQLILVVYGDNGKPEYIHSGYEYMPGQLSQDLKLLQEGADPAEDWENNMVDEVNVEDVEDLEDMNLVADNDGVYTEKMGIAAQIEFEEV

Radius of gyration: 12.62 Å; chains: 1; bounding box: 25×27×31 Å

Secondary structure (DSSP, 8-state):
--EEEEEE-TT--EEEEEE-TTSSEEEEEE-GGGSTTHHHHHHHHHHHT--HHHHSTT---S---HHHHHGGGGSEEEEETTEE-GGG--HHHHHHHTT-

Foldseek 3Di:
DWWWWWWAAPVGKIKIFTADPVRDTLAIDIDCLVPAQPVVVVVVVVVVPDDCNPPPPPRPPVDPPVVVVVVRVRIFGQAIPVGGNPVRDDDSVCRNPVVD